Protein AF-A0A524CNV5-F1 (afdb_monomer)

Solvent-accessible surface area (backbone atoms only — not comparable to full-atom values): 7442 Å² total; per-residue (Å²): 128,55,56,70,74,56,48,59,57,43,43,76,73,73,51,81,83,85,88,80,87,82,77,71,66,72,65,36,53,53,50,52,51,29,56,76,69,72,44,96,50,81,86,88,85,63,83,77,63,104,53,73,52,35,64,39,57,38,54,54,48,53,52,46,20,68,78,69,71,50,89,78,82,46,66,65,53,42,54,55,31,50,53,54,35,51,54,52,52,53,51,52,51,52,52,54,51,54,52,56,64,70,64,58,80,77,76,80,88,74,76,77,71,77,83,77,124

pLDDT: mean 85.98, std 14.86, range [44.12, 98.12]

Structure (mmCIF, N/CA/C/O backbone):
data_AF-A0A524CNV5-F1
#
_entry.id   AF-A0A524CNV5-F1
#
loop_
_atom_site.group_PDB
_atom_site.id
_atom_site.type_symbol
_atom_site.label_atom_id
_atom_site.label_alt_id
_atom_site.label_comp_id
_atom_site.label_asym_id
_atom_site.label_entity_id
_atom_site.label_seq_id
_atom_site.pdbx_PDB_ins_code
_atom_site.Cartn_x
_atom_site.Cartn_y
_atom_site.Cartn_z
_atom_site.occupancy
_atom_site.B_iso_or_equiv
_atom_site.auth_seq_id
_atom_site.auth_comp_id
_atom_site.auth_asym_id
_atom_site.auth_atom_id
_atom_site.pdbx_PDB_model_num
ATOM 1 N N . ALA A 1 1 ? -6.449 -9.366 13.720 1.00 55.38 1 ALA A N 1
ATOM 2 C CA . ALA A 1 1 ? -5.729 -8.302 14.448 1.00 55.38 1 ALA A CA 1
ATOM 3 C C . ALA A 1 1 ? -6.566 -7.032 14.611 1.00 55.38 1 ALA A C 1
ATOM 5 O O . ALA A 1 1 ? -6.315 -6.316 15.561 1.00 55.38 1 ALA A O 1
ATOM 6 N N . ALA A 1 2 ? -7.566 -6.762 13.762 1.00 62.78 2 ALA A N 1
ATOM 7 C CA . ALA A 1 2 ? -8.548 -5.710 14.038 1.00 62.78 2 ALA A CA 1
ATOM 8 C C . ALA A 1 2 ? -9.605 -6.179 15.059 1.00 62.78 2 ALA A C 1
ATOM 10 O O . ALA A 1 2 ? -9.966 -7.360 15.063 1.00 62.78 2 ALA A O 1
ATOM 11 N N . GLU A 1 3 ? -10.077 -5.262 15.909 1.00 70.31 3 GLU A N 1
ATOM 12 C CA . GLU A 1 3 ? -11.262 -5.454 16.761 1.00 70.31 3 GLU A CA 1
ATOM 13 C C . GLU A 1 3 ? -12.515 -5.641 15.882 1.00 70.31 3 GLU A C 1
ATOM 15 O O . GLU A 1 3 ? -12.587 -5.065 14.795 1.00 70.31 3 GLU A O 1
ATOM 20 N N . GLU A 1 4 ? -13.499 -6.436 16.325 1.00 73.31 4 GLU A N 1
ATOM 21 C CA . GLU A 1 4 ? -14.689 -6.784 15.516 1.00 73.31 4 GLU A CA 1
ATOM 22 C C . GLU A 1 4 ? -15.428 -5.551 14.978 1.00 73.31 4 GLU A C 1
ATOM 24 O O . GLU A 1 4 ? -15.785 -5.515 13.805 1.00 73.31 4 GLU A O 1
ATOM 29 N N . GLU A 1 5 ? -15.569 -4.501 15.791 1.00 76.75 5 GLU A N 1
ATOM 30 C CA . GLU A 1 5 ? -16.221 -3.248 15.387 1.00 76.75 5 GLU A CA 1
ATOM 31 C C . GLU A 1 5 ? -15.472 -2.526 14.252 1.00 76.75 5 GLU A C 1
ATOM 33 O O . GLU A 1 5 ? -16.085 -1.929 13.366 1.00 76.75 5 GLU A O 1
ATOM 38 N N . MET A 1 6 ? -14.138 -2.605 14.245 1.00 81.56 6 MET A N 1
ATOM 39 C CA . MET A 1 6 ? -13.319 -2.028 13.180 1.00 81.56 6 MET A CA 1
ATOM 40 C C . MET A 1 6 ? -13.429 -2.848 11.894 1.00 81.56 6 MET A C 1
ATOM 42 O O . MET A 1 6 ? -13.417 -2.276 10.810 1.00 81.56 6 MET A O 1
ATOM 46 N N . MET A 1 7 ? -13.566 -4.173 11.999 1.00 82.75 7 MET A N 1
ATOM 47 C CA . MET A 1 7 ? -13.723 -5.032 10.825 1.00 82.75 7 MET A CA 1
ATOM 48 C C . MET A 1 7 ? -15.030 -4.733 10.090 1.00 82.75 7 MET A C 1
ATOM 50 O O . MET A 1 7 ? -14.996 -4.509 8.886 1.00 82.75 7 MET A O 1
ATOM 54 N N . THR A 1 8 ? -16.146 -4.609 10.812 1.00 85.00 8 THR A N 1
ATOM 55 C CA . THR A 1 8 ? -17.439 -4.242 10.213 1.00 85.00 8 THR A CA 1
ATOM 56 C C . THR A 1 8 ? -17.355 -2.922 9.449 1.00 85.00 8 THR A C 1
ATOM 58 O O . THR A 1 8 ? -17.853 -2.820 8.336 1.00 85.00 8 THR A O 1
ATOM 61 N N . ARG A 1 9 ? -16.665 -1.918 10.008 1.00 85.88 9 ARG A N 1
ATOM 62 C CA . ARG A 1 9 ? -16.447 -0.637 9.320 1.00 85.88 9 ARG A CA 1
ATOM 63 C C . ARG A 1 9 ? -15.590 -0.770 8.068 1.00 85.88 9 ARG A C 1
ATOM 65 O O . ARG A 1 9 ? -15.847 -0.085 7.094 1.00 85.88 9 ARG A O 1
ATOM 72 N N . LEU A 1 10 ? -14.553 -1.603 8.094 1.00 89.25 10 LEU A N 1
ATOM 73 C CA . LEU A 1 10 ? -13.677 -1.800 6.936 1.00 89.25 10 LEU A CA 1
ATOM 74 C C . LEU A 1 10 ? -14.404 -2.530 5.792 1.00 89.25 10 LEU A C 1
ATOM 76 O O . LEU A 1 10 ? -14.175 -2.202 4.632 1.00 89.25 10 LEU A O 1
ATOM 80 N N . GLU A 1 11 ? -15.318 -3.453 6.104 1.00 90.06 11 GLU A N 1
ATOM 81 C CA . GLU A 1 11 ? -16.165 -4.135 5.111 1.00 90.06 11 GLU A CA 1
ATOM 82 C C . GLU A 1 11 ? -17.089 -3.163 4.353 1.00 90.06 11 GLU A C 1
ATOM 84 O O . GLU A 1 11 ? -17.363 -3.379 3.172 1.00 90.06 11 GLU A O 1
ATOM 89 N N . GLU A 1 12 ? -17.514 -2.055 4.977 1.00 90.81 12 GLU A N 1
ATOM 90 C CA . GLU A 1 12 ? -18.299 -0.996 4.313 1.00 90.81 12 GLU A CA 1
ATOM 91 C C . GLU A 1 12 ? -17.525 -0.312 3.170 1.00 90.81 12 GLU A C 1
ATOM 93 O O . GLU A 1 12 ? -18.143 0.159 2.217 1.00 90.81 12 GLU A O 1
ATOM 98 N N . TYR A 1 13 ? -16.187 -0.318 3.225 1.00 90.12 13 TYR A N 1
ATOM 99 C CA . TYR A 1 13 ? -15.294 0.185 2.170 1.00 90.12 13 TYR A CA 1
ATOM 100 C C . TYR A 1 13 ? -14.885 -0.909 1.167 1.00 90.12 13 TYR A C 1
ATOM 102 O O . TYR A 1 13 ? -13.920 -0.755 0.422 1.00 90.12 13 TYR A O 1
ATOM 110 N N . GLY A 1 14 ? -15.576 -2.055 1.162 1.00 88.75 14 GLY A N 1
ATOM 111 C CA . GLY A 1 14 ? -15.306 -3.156 0.235 1.00 88.75 14 GLY A CA 1
ATOM 112 C C . GLY A 1 14 ? -14.019 -3.933 0.528 1.00 88.75 14 GLY A C 1
ATOM 113 O O . GLY A 1 14 ? -13.537 -4.659 -0.341 1.00 88.75 14 GLY A O 1
ATOM 114 N N . LEU A 1 15 ? -13.448 -3.796 1.730 1.00 92.12 15 LEU A N 1
ATOM 115 C CA . LEU A 1 15 ? -12.264 -4.552 2.133 1.00 92.12 15 LEU A CA 1
ATOM 116 C C . LEU A 1 15 ? -12.629 -5.970 2.568 1.00 92.12 15 LEU A C 1
ATOM 118 O O . LEU A 1 15 ? -13.486 -6.180 3.426 1.00 92.12 15 LEU A O 1
ATOM 122 N N . GLU A 1 16 ? -11.895 -6.943 2.038 1.00 90.19 16 GLU A N 1
ATOM 123 C CA . GLU A 1 16 ? -12.019 -8.341 2.438 1.00 90.19 16 GLU A CA 1
ATOM 124 C C . GLU A 1 16 ? -11.082 -8.675 3.602 1.00 90.19 16 GLU A C 1
ATOM 126 O O . GLU A 1 16 ? -9.917 -8.262 3.662 1.00 90.19 16 GLU A O 1
ATOM 131 N N . LYS A 1 17 ? -11.582 -9.480 4.538 1.00 89.38 17 LYS A N 1
ATOM 132 C CA . LYS A 1 17 ? -10.786 -9.968 5.659 1.00 89.38 17 LYS A CA 1
ATOM 133 C C . LYS A 1 17 ? -9.821 -11.059 5.201 1.00 89.38 17 LYS A C 1
ATOM 135 O O . LYS A 1 17 ? -10.209 -12.054 4.597 1.00 89.38 17 LYS A O 1
ATOM 140 N N . VAL A 1 18 ? -8.561 -10.935 5.613 1.00 88.69 18 VAL A N 1
ATOM 141 C CA . VAL A 1 18 ? -7.598 -12.037 5.512 1.00 88.69 18 VAL A CA 1
ATOM 142 C C . VAL A 1 18 ? -7.878 -13.052 6.62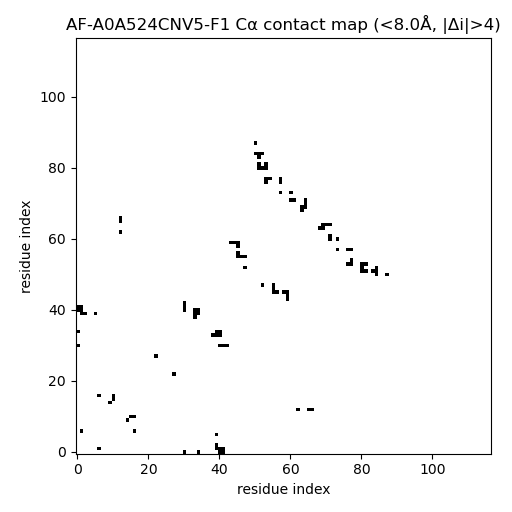5 1.00 88.69 18 VAL A C 1
ATOM 144 O O . VAL A 1 18 ? -7.621 -12.785 7.801 1.00 88.69 18 VAL A O 1
ATOM 147 N N . ASP A 1 19 ? -8.396 -14.227 6.259 1.00 83.75 19 ASP A N 1
ATOM 148 C CA . ASP A 1 19 ? -8.806 -15.260 7.222 1.00 83.75 19 ASP A CA 1
ATOM 149 C C . ASP A 1 19 ? -7.635 -15.962 7.916 1.00 83.75 19 ASP A C 1
ATOM 151 O O . ASP A 1 19 ? -7.719 -16.318 9.095 1.00 83.75 19 ASP A O 1
ATOM 155 N N . LYS A 1 20 ? -6.548 -16.218 7.181 1.00 87.81 20 LYS A N 1
ATOM 156 C CA . LYS A 1 20 ? -5.395 -16.986 7.664 1.00 87.81 20 LYS A CA 1
ATOM 157 C C . 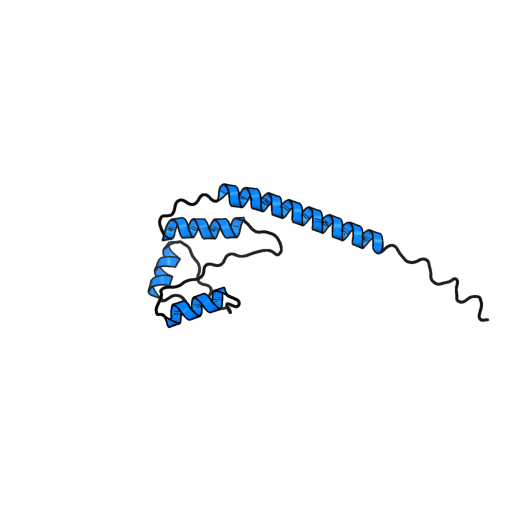LYS A 1 20 ? -4.100 -16.436 7.086 1.00 87.81 20 LYS A C 1
ATOM 159 O O . LYS A 1 20 ? -3.999 -16.202 5.888 1.00 87.81 20 LYS A O 1
ATOM 164 N N . GLY A 1 21 ? -3.092 -16.300 7.940 1.00 89.12 21 GLY A N 1
ATOM 165 C CA . GLY A 1 21 ? -1.762 -15.852 7.550 1.00 89.12 21 GLY A CA 1
ATOM 166 C C . GLY A 1 21 ? -0.899 -15.517 8.761 1.00 89.12 21 GLY A C 1
ATOM 167 O O . GLY A 1 21 ? -1.387 -15.474 9.891 1.00 89.12 21 GLY A O 1
ATOM 168 N N . ILE A 1 22 ? 0.388 -15.284 8.512 1.00 90.62 22 ILE A N 1
ATOM 169 C CA . ILE A 1 22 ? 1.338 -14.776 9.504 1.00 90.62 22 ILE A CA 1
ATOM 170 C C . ILE A 1 22 ? 1.908 -13.475 8.947 1.00 90.62 22 ILE A C 1
ATOM 172 O O . ILE A 1 22 ? 2.413 -13.457 7.827 1.00 90.62 22 ILE A O 1
ATOM 176 N N . ILE A 1 23 ? 1.830 -12.402 9.732 1.00 91.12 23 ILE A N 1
ATOM 177 C CA . ILE A 1 23 ? 2.487 -11.131 9.419 1.00 91.12 23 ILE A CA 1
ATOM 178 C C . ILE A 1 23 ? 3.879 -11.184 10.048 1.00 91.12 23 ILE A C 1
ATOM 180 O O . ILE A 1 23 ? 4.017 -11.499 11.231 1.00 91.12 23 ILE A O 1
ATOM 184 N N . VAL A 1 24 ? 4.905 -10.896 9.255 1.00 93.19 24 VAL A N 1
ATOM 185 C CA . VAL A 1 24 ? 6.309 -10.857 9.682 1.00 93.19 24 VAL A CA 1
ATOM 186 C C . VAL A 1 24 ? 6.924 -9.520 9.282 1.00 93.19 24 VAL A C 1
ATOM 188 O O . VAL A 1 24 ? 6.379 -8.836 8.424 1.00 93.19 24 VAL A O 1
ATOM 191 N N . GLY A 1 25 ? 8.064 -9.167 9.877 1.00 94.06 25 GLY A N 1
ATOM 192 C CA . GLY A 1 25 ? 8.756 -7.913 9.574 1.00 94.06 25 GLY A CA 1
ATOM 193 C C . GLY A 1 25 ? 8.391 -6.764 10.523 1.00 94.06 25 GLY A C 1
ATOM 194 O O . GLY A 1 25 ? 7.750 -6.989 11.556 1.00 94.06 25 GLY A O 1
ATOM 195 N N . PRO A 1 26 ? 8.849 -5.536 10.228 1.00 94.19 26 PRO A N 1
ATOM 196 C CA . PRO A 1 26 ? 8.622 -4.375 11.088 1.00 94.19 26 PRO A CA 1
ATOM 197 C C . PRO A 1 26 ? 7.133 -4.042 11.272 1.00 94.19 26 PRO A C 1
ATOM 199 O O . PRO A 1 26 ? 6.739 -3.584 12.343 1.00 94.19 26 PRO A O 1
ATOM 202 N N . GLU A 1 27 ? 6.289 -4.336 10.286 1.00 91.94 27 GLU A N 1
ATOM 203 C CA . GLU A 1 27 ? 4.839 -4.128 10.323 1.00 91.94 27 GLU A CA 1
ATOM 204 C C . GLU A 1 27 ? 4.185 -4.989 11.411 1.00 91.94 27 GLU A C 1
ATOM 206 O O . GLU A 1 27 ? 3.292 -4.524 12.120 1.00 91.94 27 GLU A O 1
ATOM 211 N N . ALA A 1 28 ? 4.672 -6.222 11.599 1.00 93.69 28 ALA A N 1
ATOM 212 C CA . ALA A 1 28 ? 4.209 -7.108 12.665 1.00 93.69 28 ALA A CA 1
ATOM 213 C C . ALA A 1 28 ? 4.537 -6.534 14.049 1.00 93.69 28 ALA A C 1
ATOM 215 O O . ALA A 1 28 ? 3.701 -6.568 14.951 1.00 93.69 28 ALA A O 1
ATO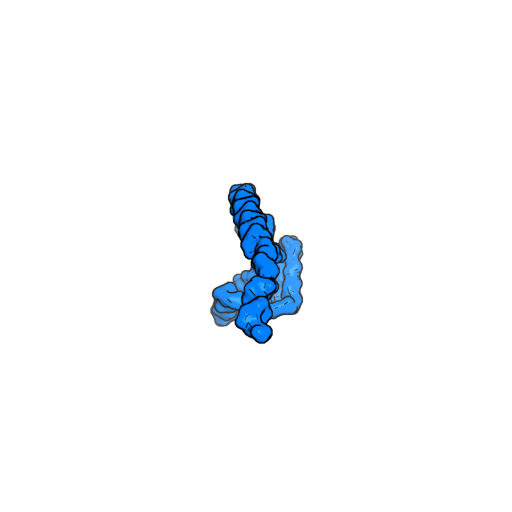M 216 N N . THR A 1 29 ? 5.739 -5.973 14.211 1.00 94.81 29 THR A N 1
ATOM 217 C CA . THR A 1 29 ? 6.158 -5.315 15.455 1.00 94.81 29 THR A CA 1
ATOM 218 C C . THR A 1 29 ? 5.282 -4.105 15.758 1.00 94.81 29 THR A C 1
ATOM 220 O O . THR A 1 29 ? 4.796 -3.980 16.878 1.00 94.81 29 THR A O 1
ATOM 223 N N . ILE A 1 30 ? 5.026 -3.248 14.764 1.00 94.62 30 ILE A N 1
ATOM 224 C CA . ILE A 1 30 ? 4.158 -2.070 14.919 1.00 94.62 30 ILE A CA 1
ATOM 225 C C . ILE A 1 30 ? 2.747 -2.494 15.333 1.00 94.62 30 ILE A C 1
ATOM 227 O O . ILE A 1 30 ? 2.179 -1.930 16.267 1.00 94.62 30 ILE A O 1
ATOM 231 N N . LEU A 1 31 ? 2.190 -3.511 14.675 1.00 92.50 31 LEU A N 1
ATOM 232 C CA . LEU A 1 31 ? 0.854 -4.010 14.979 1.00 92.50 31 LEU A CA 1
ATOM 233 C C . LEU A 1 31 ? 0.774 -4.620 16.387 1.00 92.50 31 LEU A C 1
ATOM 235 O O . LEU A 1 31 ? -0.177 -4.347 17.116 1.00 92.50 31 LEU A O 1
ATOM 239 N N . ASN A 1 32 ? 1.782 -5.396 16.798 1.00 92.38 32 ASN A N 1
ATOM 240 C CA . ASN A 1 32 ? 1.861 -5.966 18.146 1.00 92.38 32 ASN A CA 1
ATOM 241 C C . ASN A 1 32 ? 1.979 -4.884 19.228 1.00 92.38 32 ASN A C 1
ATOM 243 O O . ASN A 1 32 ? 1.329 -4.983 20.272 1.00 92.38 32 ASN A O 1
ATOM 247 N N . GLU A 1 33 ? 2.771 -3.842 18.981 1.00 94.69 33 GLU A N 1
ATOM 248 C CA . GLU A 1 33 ? 2.913 -2.719 19.908 1.00 94.69 33 GLU A CA 1
ATOM 249 C C . GLU A 1 33 ? 1.604 -1.928 20.015 1.00 94.69 33 GLU A C 1
ATOM 251 O O . GLU A 1 33 ? 1.157 -1.607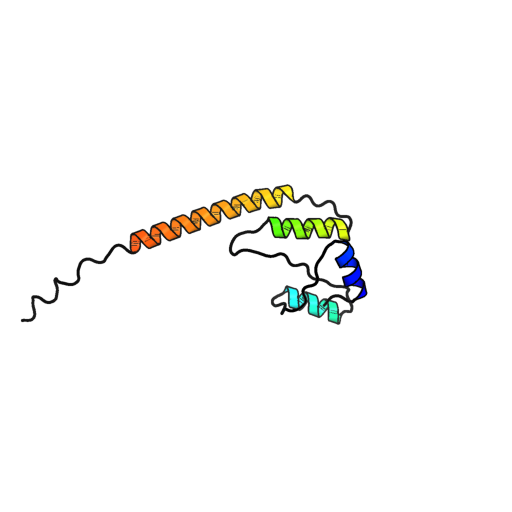 21.116 1.00 94.69 33 GLU A O 1
ATOM 256 N N . ALA A 1 34 ? 0.928 -1.675 18.892 1.00 93.06 34 ALA A N 1
ATOM 257 C CA . ALA A 1 34 ? -0.368 -1.006 18.878 1.00 93.06 34 ALA A CA 1
ATOM 258 C C . ALA A 1 34 ? -1.422 -1.786 19.681 1.00 93.06 34 ALA A C 1
ATOM 260 O O . ALA A 1 34 ? -2.106 -1.201 20.521 1.00 93.06 34 ALA A O 1
ATOM 261 N N . LEU A 1 35 ? -1.492 -3.109 19.498 1.00 88.31 35 LEU A N 1
ATOM 262 C CA . LEU A 1 35 ? -2.371 -3.987 20.275 1.00 88.31 35 LEU A CA 1
ATOM 263 C C . LEU A 1 35 ? -2.050 -3.938 21.774 1.00 88.31 35 LEU A C 1
ATOM 265 O O . LEU A 1 35 ? -2.954 -3.790 22.596 1.00 88.31 35 LEU A O 1
ATOM 269 N N . THR A 1 36 ? -0.766 -4.002 22.131 1.00 92.69 36 THR A N 1
ATOM 270 C CA . THR A 1 36 ? -0.306 -3.938 23.529 1.00 92.69 36 THR A CA 1
ATOM 271 C C . THR A 1 36 ? -0.696 -2.614 24.193 1.00 92.69 36 THR A C 1
ATOM 273 O O . THR A 1 36 ? -1.113 -2.596 25.352 1.00 92.69 36 THR A O 1
ATOM 276 N N . ASN A 1 37 ? -0.650 -1.511 23.442 1.00 94.12 37 ASN A N 1
ATOM 277 C CA . ASN A 1 37 ? -1.007 -0.172 23.914 1.00 94.12 37 ASN A CA 1
ATOM 278 C C . ASN A 1 37 ? -2.490 0.190 23.724 1.00 94.12 37 ASN A C 1
ATOM 280 O O . ASN A 1 37 ? -2.861 1.347 23.920 1.00 94.12 37 ASN A O 1
ATOM 284 N N . LYS A 1 38 ? -3.354 -0.777 23.378 1.00 88.81 38 LYS A N 1
ATOM 285 C CA . LYS A 1 38 ? -4.800 -0.568 23.160 1.00 88.81 38 LYS A CA 1
ATOM 286 C C . LYS A 1 38 ? -5.103 0.496 22.095 1.00 88.81 38 LYS A C 1
ATOM 288 O O . LYS A 1 38 ? -6.070 1.250 22.204 1.00 88.81 38 LYS A O 1
ATOM 293 N N . LEU A 1 39 ? -4.258 0.573 21.071 1.00 90.06 39 LEU A N 1
ATOM 294 C CA . LEU A 1 39 ? -4.491 1.390 19.890 1.00 90.06 39 LEU A CA 1
ATOM 295 C C . LEU A 1 39 ? -5.294 0.585 18.867 1.00 90.06 39 LEU A C 1
ATOM 297 O O . LEU A 1 39 ? -5.022 -0.590 18.619 1.00 90.06 39 LEU A O 1
ATOM 301 N N . ARG A 1 40 ? -6.259 1.247 18.227 1.00 86.69 40 ARG A 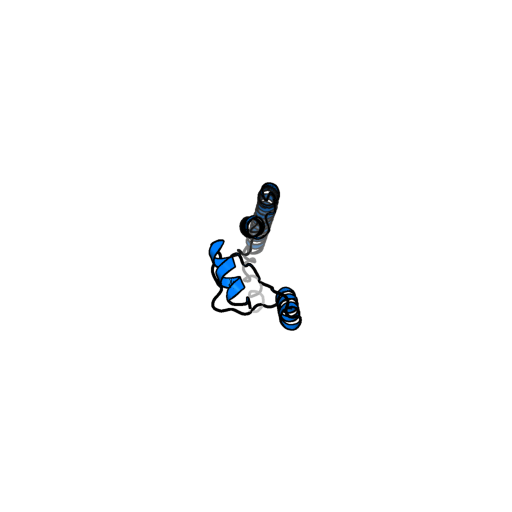N 1
ATOM 302 C CA . ARG A 1 40 ? -7.017 0.664 17.116 1.00 86.69 40 ARG A CA 1
ATOM 303 C C . ARG A 1 40 ? -6.143 0.655 15.868 1.00 86.69 40 ARG A C 1
ATOM 305 O O . ARG A 1 40 ? -6.018 1.675 15.196 1.00 86.69 40 ARG A O 1
ATOM 312 N N . ALA A 1 41 ? -5.531 -0.489 15.587 1.00 89.00 41 ALA A N 1
ATOM 313 C CA . ALA A 1 41 ? -4.684 -0.696 14.422 1.00 89.00 41 ALA A CA 1
ATOM 314 C C . ALA A 1 41 ? -5.271 -1.752 13.479 1.00 89.00 41 ALA A C 1
ATOM 316 O O . ALA A 1 41 ? -5.907 -2.719 13.898 1.00 89.00 41 ALA A O 1
ATOM 317 N N . PHE A 1 42 ? -5.022 -1.563 12.189 1.00 90.19 42 PHE A N 1
ATOM 318 C CA . PHE A 1 42 ? -5.334 -2.506 11.123 1.00 90.19 42 PHE A CA 1
ATOM 319 C C . PHE A 1 42 ? -4.198 -2.485 10.098 1.00 90.19 42 PHE A C 1
ATOM 321 O O . PHE A 1 42 ? -3.346 -1.598 10.113 1.00 90.19 42 PHE A O 1
ATOM 328 N N . SER A 1 43 ? -4.169 -3.490 9.230 1.00 91.88 43 SER A N 1
ATOM 329 C CA . SER A 1 43 ? -3.192 -3.601 8.151 1.00 91.88 43 SER A CA 1
ATOM 330 C C . SER A 1 43 ? -3.941 -3.872 6.855 1.00 91.88 43 SER A C 1
ATOM 332 O O . SER A 1 43 ? -4.864 -4.688 6.842 1.00 91.88 43 SER A O 1
ATOM 334 N N . LEU A 1 44 ? -3.571 -3.147 5.801 1.00 93.19 44 LEU A N 1
ATOM 335 C CA . LEU A 1 44 ? -4.125 -3.294 4.461 1.00 93.19 44 LEU A CA 1
ATOM 336 C C . LEU A 1 44 ? -3.124 -4.054 3.599 1.00 93.19 44 LEU A C 1
ATOM 338 O O . LEU A 1 44 ? -1.921 -3.792 3.652 1.00 93.19 44 LEU A O 1
ATOM 342 N N . PHE A 1 45 ? -3.634 -4.980 2.798 1.00 92.62 45 PHE A N 1
ATOM 343 C CA . PHE A 1 45 ? -2.831 -5.814 1.919 1.00 92.62 45 PHE A CA 1
ATOM 344 C C . PHE A 1 45 ? -3.342 -5.693 0.493 1.00 92.62 45 PHE A C 1
ATOM 346 O O . PHE A 1 45 ? -4.543 -5.608 0.256 1.00 92.62 45 PHE A O 1
ATOM 353 N N . THR A 1 46 ? -2.414 -5.748 -0.454 1.00 93.69 46 THR A N 1
ATOM 354 C CA . THR A 1 46 ? -2.700 -5.880 -1.880 1.00 93.69 46 THR A CA 1
ATOM 355 C C . THR A 1 46 ? -1.862 -7.029 -2.431 1.00 93.69 46 THR A C 1
ATOM 357 O O . THR A 1 46 ? -0.716 -7.201 -2.001 1.00 93.69 46 THR A O 1
ATOM 360 N N . PRO A 1 47 ? -2.375 -7.817 -3.388 1.00 91.00 47 PRO A N 1
ATOM 361 C CA . PRO A 1 47 ? -1.548 -8.743 -4.144 1.00 91.00 47 PRO A CA 1
ATOM 362 C C . PRO A 1 47 ? -0.399 -8.000 -4.831 1.00 91.00 47 PRO A C 1
ATOM 364 O O . PRO A 1 47 ? -0.580 -6.895 -5.348 1.00 91.00 47 PRO A O 1
ATOM 367 N N . VAL A 1 48 ? 0.777 -8.623 -4.851 1.00 91.00 48 VAL A N 1
ATOM 368 C CA . VAL A 1 48 ? 1.970 -8.100 -5.524 1.00 91.00 48 VAL A CA 1
ATOM 369 C C . VAL A 1 48 ? 2.588 -9.175 -6.404 1.00 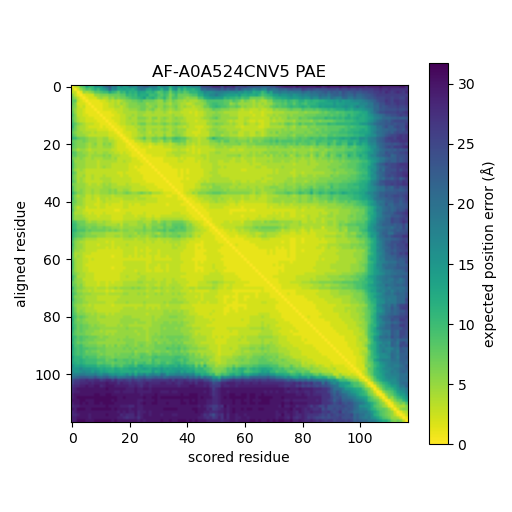91.00 48 VAL A C 1
ATOM 371 O O . VAL A 1 48 ? 2.482 -10.369 -6.123 1.00 91.00 48 VAL A O 1
ATOM 374 N N . LEU A 1 49 ? 3.238 -8.739 -7.477 1.00 88.31 49 LEU A N 1
ATOM 375 C CA . LEU A 1 49 ? 4.072 -9.586 -8.323 1.00 88.31 49 LEU A CA 1
ATOM 376 C C . LEU A 1 49 ? 5.551 -9.398 -7.951 1.00 88.31 49 LEU A C 1
ATOM 378 O O . LEU A 1 49 ? 5.908 -8.463 -7.238 1.00 88.31 49 LEU A O 1
ATOM 382 N N . GLU A 1 50 ? 6.440 -10.222 -8.508 1.00 87.94 50 GLU A N 1
ATOM 383 C CA . GLU A 1 50 ? 7.905 -10.054 -8.388 1.00 87.94 50 GLU A CA 1
ATOM 384 C C . GLU A 1 50 ? 8.458 -8.850 -9.186 1.00 87.94 50 GLU A C 1
ATOM 386 O O . GLU A 1 50 ? 9.660 -8.707 -9.400 1.00 87.94 50 GLU A O 1
ATOM 391 N N . ILE A 1 51 ? 7.571 -7.972 -9.647 1.00 88.62 51 ILE A N 1
ATOM 392 C CA . ILE A 1 51 ? 7.871 -6.737 -10.364 1.00 88.62 51 ILE A CA 1
ATOM 393 C C . ILE A 1 51 ? 7.122 -5.582 -9.692 1.00 88.62 51 ILE A C 1
ATOM 395 O O . ILE A 1 51 ? 6.089 -5.814 -9.053 1.00 88.62 51 ILE A O 1
ATOM 399 N N . PRO A 1 52 ? 7.586 -4.331 -9.856 1.00 90.12 52 PRO A N 1
ATOM 400 C CA . PRO A 1 52 ? 6.889 -3.174 -9.312 1.00 90.12 52 PRO A CA 1
ATOM 401 C C . PRO A 1 52 ? 5.407 -3.187 -9.700 1.00 90.12 52 PRO A C 1
ATOM 403 O O . PRO A 1 52 ? 5.063 -3.308 -10.879 1.00 90.12 52 PRO A O 1
ATOM 406 N N . THR A 1 53 ? 4.547 -3.092 -8.686 1.00 92.81 53 THR A N 1
ATOM 407 C CA . THR A 1 53 ? 3.082 -3.140 -8.809 1.00 92.81 53 THR A CA 1
ATOM 408 C C . THR A 1 53 ? 2.496 -1.848 -8.216 1.00 92.81 53 THR A C 1
ATOM 410 O O . THR A 1 53 ? 1.941 -1.874 -7.116 1.00 92.81 53 THR A O 1
ATOM 413 N N . PRO A 1 54 ? 2.688 -0.684 -8.874 1.00 94.94 54 PRO A N 1
ATOM 414 C CA . PRO A 1 54 ? 2.218 0.606 -8.357 1.00 94.94 54 PRO A CA 1
ATOM 415 C C . PRO A 1 54 ? 0.696 0.667 -8.197 1.00 94.94 54 PRO A C 1
ATOM 417 O O . PRO A 1 54 ? 0.200 1.384 -7.332 1.00 94.94 54 PRO A O 1
ATOM 420 N N . GLU A 1 55 ? -0.042 -0.118 -8.982 1.00 95.25 55 GLU A N 1
ATOM 421 C CA . GLU A 1 55 ? -1.501 -0.194 -8.933 1.00 95.25 55 GLU A CA 1
ATOM 422 C C . GLU A 1 55 ? -2.003 -0.687 -7.568 1.00 95.25 55 GLU A C 1
ATOM 424 O O . GLU A 1 55 ? -2.992 -0.174 -7.058 1.00 95.25 55 GLU A O 1
ATOM 429 N N . GLY A 1 56 ? -1.287 -1.622 -6.932 1.00 95.31 56 GLY A N 1
ATOM 430 C CA . GLY A 1 56 ? -1.639 -2.093 -5.591 1.00 95.31 56 GLY A CA 1
ATOM 431 C C . GLY A 1 56 ? -1.454 -1.011 -4.524 1.00 95.31 56 GLY A C 1
ATOM 432 O O . GLY A 1 56 ? -2.282 -0.862 -3.629 1.00 95.31 56 GLY A O 1
ATOM 433 N N . GLY A 1 57 ? -0.386 -0.215 -4.637 1.00 95.56 57 GLY A N 1
ATOM 434 C CA . GLY A 1 57 ? -0.167 0.932 -3.754 1.00 95.56 57 GLY A CA 1
ATOM 435 C C . GLY A 1 57 ? -1.230 2.017 -3.944 1.00 95.56 57 GLY A C 1
ATOM 436 O O . GLY A 1 57 ? -1.733 2.556 -2.961 1.00 95.56 57 GLY A O 1
ATOM 437 N N . ALA A 1 58 ? -1.612 2.292 -5.194 1.00 97.19 58 ALA A N 1
ATOM 438 C CA . ALA A 1 58 ? -2.679 3.235 -5.515 1.00 97.19 58 ALA A CA 1
ATOM 439 C C . ALA A 1 58 ? -4.029 2.798 -4.924 1.00 97.19 58 ALA A C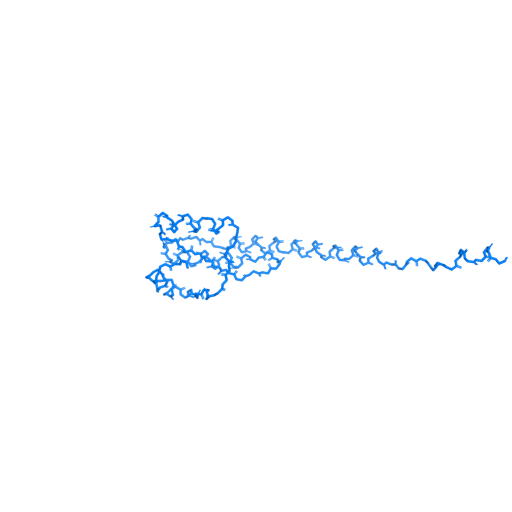 1
ATOM 441 O O . ALA A 1 58 ? -4.678 3.608 -4.270 1.00 97.19 58 ALA A O 1
ATOM 442 N N . ALA A 1 59 ? -4.393 1.517 -5.047 1.00 95.94 59 ALA A N 1
ATOM 443 C CA . ALA A 1 59 ? -5.629 0.978 -4.478 1.00 95.94 59 ALA A CA 1
ATOM 444 C C . ALA A 1 59 ? -5.693 1.127 -2.945 1.00 95.94 59 ALA A C 1
ATOM 446 O O . ALA A 1 59 ? -6.729 1.484 -2.390 1.00 95.94 59 ALA A O 1
ATOM 447 N N . ILE A 1 60 ? -4.572 0.913 -2.245 1.00 96.38 60 ILE A N 1
ATOM 448 C CA . ILE A 1 60 ? -4.504 1.147 -0.793 1.00 96.38 60 ILE A CA 1
ATOM 449 C C . ILE A 1 60 ? -4.735 2.629 -0.467 1.00 96.38 60 ILE A C 1
ATOM 451 O O . ILE A 1 60 ? -5.456 2.940 0.479 1.00 96.38 60 ILE A O 1
ATOM 455 N N . ILE A 1 61 ? -4.140 3.549 -1.232 1.00 97.31 61 ILE A N 1
ATOM 456 C CA . ILE A 1 61 ? -4.319 4.994 -1.029 1.00 97.31 61 ILE A CA 1
ATOM 457 C C . ILE A 1 61 ? -5.768 5.414 -1.296 1.00 97.31 61 ILE A C 1
ATOM 459 O O . ILE A 1 61 ? -6.304 6.214 -0.536 1.00 97.31 61 ILE A O 1
ATOM 463 N N . GLU A 1 62 ? -6.413 4.863 -2.323 1.00 95.81 62 GLU A N 1
ATOM 464 C CA . GLU A 1 62 ? -7.824 5.125 -2.633 1.00 95.81 62 GLU A CA 1
ATOM 465 C C . GLU A 1 62 ? -8.732 4.745 -1.459 1.00 95.81 62 GLU A C 1
ATOM 467 O O . GLU A 1 62 ? -9.519 5.566 -0.996 1.00 95.81 62 GLU A O 1
ATOM 472 N N . VAL A 1 63 ? -8.533 3.563 -0.875 1.00 95.62 63 VAL A N 1
ATOM 473 C CA . VAL A 1 63 ? -9.263 3.147 0.331 1.00 95.62 63 VAL A CA 1
ATOM 474 C C . VAL A 1 63 ? -8.967 4.068 1.524 1.00 95.62 63 VAL A C 1
ATOM 476 O O . VAL A 1 63 ? -9.863 4.410 2.293 1.00 95.62 63 VAL A O 1
ATOM 479 N N . LEU A 1 64 ? -7.719 4.511 1.701 1.00 95.94 64 LEU A N 1
ATOM 480 C CA . LEU A 1 64 ? -7.371 5.455 2.769 1.00 95.94 64 LEU A CA 1
ATOM 481 C C . LEU A 1 64 ? -8.011 6.835 2.563 1.00 95.94 64 LEU A C 1
ATOM 483 O O . LEU A 1 64 ? -8.398 7.465 3.551 1.00 95.94 64 LEU A O 1
ATOM 487 N N . ASN A 1 65 ? -8.145 7.291 1.314 1.00 97.12 65 ASN A N 1
ATOM 488 C CA . ASN A 1 65 ? -8.890 8.502 0.978 1.00 97.12 65 ASN A CA 1
ATOM 489 C C . ASN A 1 65 ? -10.345 8.382 1.442 1.00 97.12 65 ASN A C 1
ATOM 491 O O . ASN A 1 65 ? -10.848 9.310 2.070 1.00 97.12 65 ASN A O 1
ATOM 495 N N . GLU A 1 66 ? -10.991 7.235 1.225 1.00 94.62 66 GLU A N 1
ATOM 496 C CA . GLU A 1 66 ? -12.371 6.998 1.664 1.00 94.62 66 GLU A CA 1
ATOM 497 C C . GLU A 1 66 ? -12.504 6.921 3.193 1.00 94.62 66 GLU A C 1
ATOM 499 O O . GLU A 1 66 ? -13.351 7.601 3.771 1.00 94.62 66 GLU A O 1
ATOM 504 N N . ILE A 1 67 ? -11.639 6.153 3.867 1.00 92.94 67 ILE A N 1
ATOM 505 C CA . ILE A 1 67 ? -11.706 5.942 5.326 1.00 92.94 67 ILE A CA 1
ATOM 506 C C . ILE A 1 67 ? -11.461 7.241 6.104 1.00 92.94 67 ILE A C 1
ATOM 508 O O . ILE A 1 67 ? -12.083 7.475 7.145 1.00 92.94 67 ILE A O 1
ATOM 512 N N . TYR A 1 68 ? -10.520 8.067 5.642 1.00 94.44 68 TYR A N 1
ATOM 513 C CA . TYR A 1 68 ? -10.046 9.241 6.380 1.00 94.44 68 TYR A CA 1
ATOM 514 C C . TYR A 1 68 ? -10.438 10.581 5.748 1.00 94.44 68 TYR A C 1
ATOM 516 O O . TYR A 1 68 ? -10.101 11.624 6.309 1.00 94.44 68 TYR A O 1
ATOM 524 N N . GLY A 1 69 ? -11.152 10.574 4.619 1.00 96.25 69 GLY A N 1
ATOM 525 C CA . GLY A 1 69 ? -11.516 11.789 3.887 1.00 96.25 69 GLY A CA 1
ATOM 526 C C . GLY A 1 69 ? -10.297 12.535 3.344 1.00 96.25 69 GLY A C 1
ATOM 527 O O . GLY A 1 69 ? -10.234 13.759 3.439 1.00 96.25 69 GLY A O 1
ATOM 528 N N . LEU A 1 70 ? -9.297 11.800 2.852 1.00 97.38 70 LEU A N 1
ATOM 529 C CA . LEU A 1 70 ? -8.093 12.380 2.252 1.00 97.38 70 LEU A CA 1
ATOM 530 C C . LEU A 1 70 ? -8.309 12.617 0.748 1.00 97.38 70 LEU A C 1
ATOM 532 O O . LEU A 1 70 ? -9.152 11.985 0.118 1.00 97.38 70 LEU A O 1
ATOM 536 N N . GLU A 1 71 ? -7.509 13.509 0.166 1.00 97.25 71 GLU A N 1
ATOM 537 C CA . GLU A 1 71 ? -7.556 13.861 -1.262 1.00 97.25 71 GLU A CA 1
ATOM 538 C C . GLU A 1 71 ? -6.200 13.583 -1.934 1.00 97.25 71 GLU A C 1
ATOM 540 O O . GLU A 1 71 ? -5.611 14.442 -2.592 1.00 97.25 71 GLU A O 1
ATOM 545 N N . ILE A 1 72 ? -5.641 12.390 -1.708 1.00 98.12 72 ILE A N 1
ATOM 546 C CA . ILE A 1 72 ? -4.333 12.015 -2.256 1.00 98.12 72 ILE A CA 1
ATOM 547 C C . ILE A 1 72 ? -4.505 11.503 -3.688 1.00 98.12 72 ILE A C 1
ATOM 549 O O . ILE A 1 72 ? -5.123 10.464 -3.917 1.00 98.12 72 ILE A O 1
ATOM 553 N N . GLU A 1 73 ? -3.913 12.210 -4.650 1.00 97.62 73 GLU A N 1
ATOM 554 C CA . GLU A 1 73 ? -3.869 11.797 -6.054 1.00 97.62 73 GLU A CA 1
ATOM 555 C C . GLU A 1 73 ? -2.781 10.733 -6.296 1.00 97.62 73 GLU A C 1
ATOM 557 O O . GLU A 1 73 ? -1.629 10.889 -5.886 1.00 97.62 73 GLU A O 1
ATOM 562 N N . THR A 1 74 ? -3.126 9.660 -7.011 1.00 97.69 74 THR A N 1
ATOM 563 C CA . THR A 1 74 ? -2.235 8.514 -7.281 1.00 97.69 74 THR A CA 1
ATOM 564 C C . THR A 1 74 ? -1.723 8.452 -8.725 1.00 97.69 74 THR A C 1
ATOM 566 O O . THR A 1 74 ? -0.941 7.564 -9.065 1.00 97.69 74 THR A O 1
ATOM 569 N N . SER A 1 75 ? -2.101 9.403 -9.584 1.00 97.56 75 SER A N 1
ATOM 570 C CA . SER A 1 75 ? -1.742 9.421 -11.012 1.00 97.56 75 SER A CA 1
ATOM 571 C C . SER A 1 75 ? -0.228 9.339 -11.238 1.00 97.56 75 SER A C 1
ATOM 573 O O . SER A 1 75 ? 0.253 8.472 -11.970 1.00 97.56 75 SER A O 1
ATOM 575 N N . LYS A 1 76 ? 0.532 10.172 -10.521 1.00 97.62 76 LYS A N 1
ATOM 576 C CA . LYS A 1 76 ? 1.993 10.224 -10.586 1.00 97.62 76 LYS A CA 1
ATOM 577 C C . LYS A 1 76 ? 2.657 8.946 -10.065 1.00 97.62 76 LYS A C 1
ATOM 579 O O . LYS A 1 76 ? 3.630 8.485 -10.651 1.00 97.62 76 LYS A O 1
ATOM 584 N N . LEU A 1 77 ? 2.109 8.338 -9.008 1.00 97.44 77 LEU A N 1
ATOM 585 C CA . LEU A 1 77 ? 2.582 7.048 -8.486 1.00 97.44 77 LEU A CA 1
ATOM 586 C C . LEU A 1 77 ? 2.470 5.951 -9.554 1.00 97.44 77 LEU A C 1
ATOM 588 O O . LEU A 1 77 ? 3.392 5.155 -9.740 1.00 97.44 77 LEU A O 1
ATOM 592 N N . ILE A 1 78 ? 1.344 5.923 -10.269 1.00 97.12 78 ILE A N 1
ATOM 593 C CA . ILE A 1 78 ? 1.093 4.961 -11.344 1.00 97.12 78 ILE A CA 1
ATOM 594 C C . ILE A 1 78 ? 2.022 5.225 -12.534 1.00 97.12 78 ILE A C 1
ATOM 596 O O . ILE A 1 78 ? 2.587 4.280 -13.086 1.00 97.12 78 ILE A O 1
ATOM 600 N N . GLU A 1 79 ? 2.185 6.485 -12.939 1.00 97.38 79 GLU A N 1
ATOM 601 C CA . GLU A 1 79 ? 3.051 6.879 -14.054 1.00 97.38 79 GLU A CA 1
ATOM 602 C C . GLU A 1 79 ? 4.515 6.500 -13.797 1.00 97.38 79 GLU A C 1
ATOM 604 O O . GLU A 1 79 ? 5.087 5.702 -14.543 1.00 97.38 79 GLU A O 1
ATOM 609 N N . GLU A 1 80 ? 5.098 6.973 -12.694 1.00 96.69 80 GLU A N 1
ATOM 610 C CA . GLU A 1 80 ? 6.495 6.690 -12.350 1.00 96.69 80 GLU A CA 1
ATOM 611 C C . GLU A 1 80 ? 6.722 5.192 -12.095 1.00 96.69 80 GLU A C 1
ATOM 613 O O . GLU A 1 80 ? 7.732 4.618 -12.511 1.00 96.69 80 GLU A O 1
ATOM 618 N N . GLY A 1 81 ? 5.756 4.513 -11.471 1.00 95.62 81 GLY A N 1
ATOM 619 C CA . GLY A 1 81 ? 5.823 3.073 -11.246 1.00 95.62 81 GLY A CA 1
ATOM 620 C C . GLY A 1 81 ? 5.867 2.261 -12.546 1.00 95.62 81 GLY A C 1
ATOM 621 O O . GLY A 1 81 ? 6.612 1.279 -12.630 1.00 95.62 81 GLY A O 1
ATOM 622 N N . LYS A 1 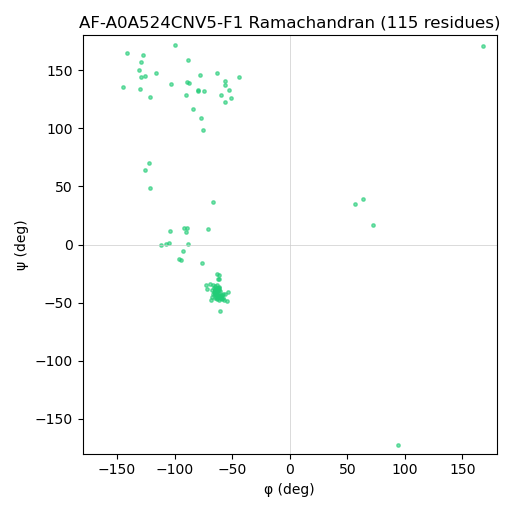82 ? 5.136 2.683 -13.588 1.00 94.44 82 LYS A N 1
ATOM 623 C CA . LYS A 1 82 ? 5.199 2.064 -14.924 1.00 94.44 82 LYS A CA 1
ATOM 624 C C . LYS A 1 82 ? 6.569 2.244 -15.567 1.00 94.44 82 LYS A C 1
ATOM 626 O O . LYS A 1 82 ? 7.078 1.296 -16.167 1.00 94.44 82 LYS A O 1
ATOM 631 N N . GLU A 1 83 ? 7.192 3.408 -15.410 1.00 95.94 83 GLU A N 1
ATOM 632 C CA . GLU A 1 83 ? 8.549 3.636 -15.912 1.00 95.94 83 GLU A CA 1
ATOM 633 C C . GLU A 1 83 ? 9.578 2.734 -15.224 1.00 95.94 83 GLU A C 1
ATOM 635 O O . GLU A 1 83 ? 10.425 2.132 -15.890 1.00 95.94 83 GLU A O 1
ATOM 640 N N . ILE A 1 84 ? 9.508 2.607 -13.895 1.00 95.06 84 ILE A N 1
ATOM 641 C CA . ILE A 1 84 ? 10.409 1.737 -13.124 1.00 95.06 84 ILE A CA 1
ATOM 642 C C . ILE A 1 84 ? 10.220 0.278 -13.550 1.00 95.06 84 ILE A C 1
ATOM 644 O O . ILE A 1 84 ? 11.199 -0.426 -13.806 1.00 95.06 84 ILE A O 1
ATOM 648 N N . LYS A 1 85 ? 8.967 -0.164 -13.695 1.00 91.88 85 LYS A N 1
ATOM 649 C CA . LYS A 1 85 ? 8.622 -1.502 -14.185 1.00 91.88 85 LYS A CA 1
ATOM 650 C C . LYS A 1 85 ? 9.211 -1.769 -15.571 1.00 91.88 85 LYS A C 1
ATOM 652 O O . LYS A 1 85 ? 9.824 -2.816 -15.769 1.00 91.88 85 LYS A O 1
ATOM 657 N N . ALA A 1 86 ? 9.086 -0.827 -16.506 1.00 93.25 86 ALA A N 1
ATOM 658 C CA . ALA A 1 86 ? 9.653 -0.956 -17.848 1.00 93.25 86 ALA A CA 1
ATOM 659 C C . ALA A 1 86 ? 11.184 -1.104 -17.815 1.00 93.25 86 ALA A C 1
ATOM 661 O O . ALA A 1 86 ? 11.726 -2.018 -18.435 1.00 93.25 86 ALA A O 1
ATOM 662 N N . LYS A 1 87 ? 11.875 -0.275 -17.019 1.00 94.75 87 LYS A N 1
ATOM 663 C CA . LYS A 1 87 ? 13.337 -0.348 -16.848 1.00 94.75 87 LYS A CA 1
ATOM 664 C C . LYS A 1 87 ? 13.779 -1.681 -16.242 1.00 94.75 87 LYS A C 1
ATOM 666 O O . LYS A 1 87 ? 14.765 -2.262 -16.687 1.00 94.75 87 LYS A O 1
ATOM 671 N N . MET A 1 88 ? 13.053 -2.193 -15.247 1.00 93.75 88 MET A N 1
ATOM 672 C CA . MET A 1 88 ? 13.358 -3.497 -14.648 1.00 93.75 88 MET A CA 1
ATOM 673 C C . MET A 1 88 ? 13.199 -4.646 -15.646 1.00 93.75 88 MET A C 1
ATOM 675 O O . MET A 1 88 ? 14.056 -5.527 -15.693 1.00 93.75 88 MET A O 1
ATOM 679 N N . LEU A 1 89 ? 12.145 -4.625 -16.466 1.00 92.38 89 LEU A N 1
ATOM 680 C CA . LEU A 1 89 ? 11.926 -5.639 -17.500 1.00 92.38 89 LEU A CA 1
ATOM 681 C C . LEU A 1 89 ? 13.020 -5.604 -18.575 1.00 92.38 89 LEU A C 1
ATOM 683 O O . LEU A 1 89 ? 13.535 -6.655 -18.950 1.00 92.38 89 LEU A O 1
ATOM 687 N N . GLU A 1 90 ? 13.437 -4.412 -19.006 1.00 95.06 90 GLU A N 1
ATOM 688 C CA . GLU A 1 90 ? 14.545 -4.241 -19.953 1.00 95.06 90 GLU A CA 1
ATOM 689 C C . GLU A 1 90 ? 15.864 -4.806 -19.396 1.00 95.06 90 GLU A C 1
ATOM 691 O O . GLU A 1 90 ? 16.603 -5.508 -20.092 1.00 95.06 90 GLU A O 1
ATOM 696 N N . LEU A 1 91 ? 16.164 -4.535 -18.122 1.00 94.00 91 LEU A N 1
ATOM 697 C CA . LEU A 1 91 ? 17.352 -5.069 -17.451 1.00 94.00 91 LEU A CA 1
ATOM 698 C C . LEU A 1 91 ? 17.302 -6.596 -17.333 1.00 94.00 91 LEU A C 1
ATOM 700 O O . LEU A 1 91 ? 18.313 -7.260 -17.580 1.00 94.00 91 LEU A O 1
ATOM 704 N N . ALA A 1 92 ? 16.140 -7.155 -16.990 1.00 92.12 92 ALA A N 1
ATOM 705 C CA . ALA A 1 92 ? 15.942 -8.597 -16.909 1.00 92.12 92 ALA A CA 1
ATOM 706 C C . ALA A 1 92 ? 16.141 -9.271 -18.277 1.00 92.12 92 ALA A C 1
ATOM 708 O O . ALA A 1 92 ? 16.838 -10.284 -18.369 1.00 92.12 92 ALA A O 1
ATOM 709 N N . GLU A 1 93 ? 15.605 -8.684 -19.350 1.00 93.88 93 GLU A N 1
ATOM 710 C CA . GLU A 1 93 ? 15.786 -9.189 -20.712 1.00 93.88 93 GLU A CA 1
ATOM 711 C C . GLU A 1 93 ? 17.264 -9.179 -21.121 1.00 93.88 93 GLU A C 1
ATOM 713 O O . GLU A 1 93 ? 17.793 -10.196 -21.582 1.00 93.88 93 GLU A O 1
ATOM 718 N N . LYS A 1 94 ? 17.966 -8.064 -20.888 1.00 94.19 94 LYS A N 1
ATOM 719 C CA . LYS A 1 94 ? 19.408 -7.951 -21.152 1.00 94.19 94 LYS A CA 1
ATOM 720 C C . LYS A 1 94 ? 20.193 -9.021 -20.396 1.00 94.19 94 LYS A C 1
ATOM 722 O O . LYS A 1 94 ? 21.002 -9.723 -21.002 1.00 94.19 94 LYS A O 1
ATOM 727 N N . ALA A 1 95 ? 19.931 -9.202 -19.101 1.00 92.44 95 ALA A N 1
ATOM 728 C CA . ALA A 1 95 ? 20.593 -10.223 -18.291 1.00 92.44 95 ALA A CA 1
ATOM 729 C C . ALA A 1 95 ? 20.381 -11.643 -18.854 1.00 92.44 95 ALA A C 1
ATOM 731 O O . ALA A 1 95 ? 21.340 -12.412 -18.964 1.00 92.44 95 ALA A O 1
ATOM 732 N N . GLN A 1 96 ? 19.162 -11.975 -19.291 1.00 91.88 96 GLN A N 1
ATOM 733 C CA . GLN A 1 96 ? 18.861 -13.262 -19.931 1.00 91.88 96 GLN A CA 1
ATOM 734 C C . GLN A 1 96 ? 19.587 -13.444 -21.272 1.00 91.88 96 GLN A C 1
ATOM 736 O O . GLN A 1 96 ? 20.061 -14.540 -21.583 1.00 91.88 96 GLN A O 1
ATOM 741 N N . GLN A 1 97 ? 19.694 -12.389 -22.084 1.00 92.56 97 GLN A N 1
ATOM 742 C CA . GLN A 1 97 ? 20.446 -12.428 -23.341 1.00 92.56 97 GLN A CA 1
ATOM 743 C C . GLN A 1 97 ? 21.941 -12.684 -23.092 1.00 92.56 97 GLN A C 1
ATOM 745 O O . GLN A 1 97 ? 22.514 -13.569 -23.730 1.00 92.56 97 GLN A O 1
ATOM 750 N N . TYR A 1 98 ? 22.555 -11.993 -22.125 1.00 90.38 98 TYR A N 1
ATOM 751 C CA . TYR A 1 98 ? 23.956 -12.214 -21.741 1.00 90.38 98 TYR A CA 1
ATOM 752 C C . TYR A 1 98 ? 24.214 -13.628 -21.211 1.00 90.38 98 TYR A C 1
ATOM 754 O O . TYR A 1 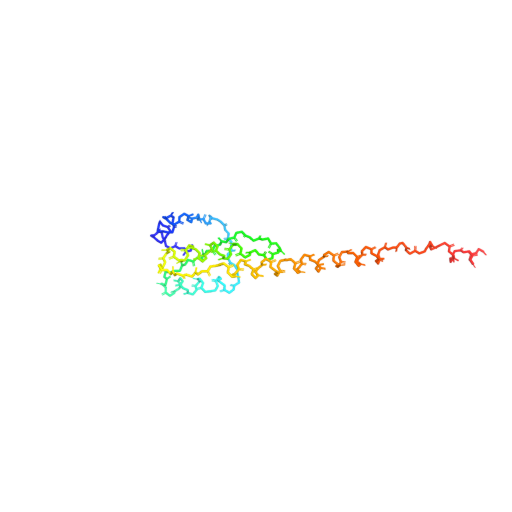98 ? 25.252 -14.217 -21.513 1.00 90.38 98 TYR A O 1
ATOM 762 N N . GLN A 1 99 ? 23.286 -14.194 -20.435 1.00 86.69 99 GLN A N 1
ATOM 763 C CA . GLN A 1 99 ? 23.400 -15.573 -19.952 1.00 86.69 99 GLN A CA 1
ATOM 764 C C . GLN A 1 99 ? 23.343 -16.585 -21.101 1.00 86.69 99 GLN A C 1
ATOM 766 O O . GLN A 1 99 ? 24.155 -17.506 -21.133 1.00 86.69 99 GLN A O 1
ATOM 771 N N . ARG A 1 100 ? 22.441 -16.401 -22.076 1.00 87.50 100 ARG A N 1
ATOM 772 C CA . ARG A 1 100 ? 22.360 -17.274 -23.262 1.00 87.50 100 ARG A CA 1
ATOM 773 C C . ARG A 1 100 ? 23.608 -17.198 -24.137 1.00 87.50 100 ARG A C 1
ATOM 775 O O . ARG A 1 100 ? 24.070 -18.228 -24.609 1.00 87.50 100 ARG A O 1
ATOM 782 N N . GLN A 1 101 ? 24.173 -16.005 -24.318 1.00 80.81 101 GLN A N 1
ATOM 783 C CA . GLN A 1 101 ? 25.421 -15.831 -25.068 1.00 80.81 101 GLN A CA 1
ATOM 784 C C . GLN A 1 101 ? 26.611 -16.510 -24.373 1.00 80.81 101 GLN A C 1
ATOM 786 O O . GLN A 1 101 ? 27.460 -17.082 -25.041 1.00 80.81 101 GLN A O 1
ATOM 791 N N . GLN A 1 102 ? 26.660 -16.519 -23.039 1.00 74.00 102 GLN A N 1
ATOM 792 C CA . GLN A 1 102 ? 27.713 -17.218 -22.289 1.00 74.00 102 GLN A CA 1
ATOM 793 C C . GLN A 1 102 ? 27.539 -18.747 -22.240 1.00 74.00 102 GLN A C 1
ATOM 795 O O . GLN A 1 102 ? 28.493 -19.452 -21.928 1.00 74.00 102 GLN A O 1
ATOM 800 N N . GLN A 1 103 ? 26.354 -19.273 -22.569 1.00 61.47 103 GLN A N 1
ATOM 801 C CA . GLN A 1 103 ? 26.065 -20.714 -22.631 1.00 61.47 103 GLN A CA 1
ATOM 802 C C . GLN A 1 103 ? 26.347 -21.344 -24.014 1.00 61.47 103 GLN A C 1
ATOM 804 O O . GLN A 1 103 ? 25.930 -22.474 -24.268 1.00 61.47 103 GLN A O 1
ATOM 809 N N . LEU A 1 104 ? 27.064 -20.653 -24.911 1.00 53.03 104 LEU A N 1
ATOM 810 C CA . LEU A 1 104 ? 27.587 -21.256 -26.146 1.00 53.03 104 LEU A CA 1
ATOM 811 C C . LEU A 1 104 ? 28.465 -22.485 -25.803 1.00 53.03 104 LEU A C 1
ATOM 813 O O . LEU A 1 104 ? 29.242 -22.423 -24.845 1.00 53.03 104 LEU A O 1
ATOM 817 N N . PRO A 1 105 ? 28.353 -23.607 -26.541 1.00 50.88 105 PRO A N 1
ATOM 818 C CA . PRO A 1 105 ? 29.043 -24.843 -26.191 1.00 50.88 105 PRO A CA 1
ATOM 819 C C . PRO A 1 105 ? 30.561 -24.645 -26.166 1.00 50.88 105 PRO A C 1
ATOM 821 O O . PRO A 1 105 ? 31.154 -24.164 -27.130 1.00 50.88 105 PRO A O 1
ATOM 824 N N . GLN A 1 106 ? 31.181 -25.053 -25.055 1.00 51.16 106 GLN A N 1
ATOM 825 C CA . GLN A 1 106 ? 32.624 -25.275 -24.967 1.00 51.16 106 GLN A CA 1
ATOM 826 C C . GLN A 1 106 ? 33.031 -26.224 -26.104 1.00 51.16 106 GLN A C 1
ATOM 828 O O . GLN A 1 106 ? 32.361 -27.239 -26.318 1.00 51.16 106 GLN A O 1
ATOM 833 N N . GLU A 1 107 ? 34.101 -25.885 -26.830 1.00 51.41 107 GLU A N 1
ATOM 834 C CA . GLU A 1 107 ? 34.681 -26.730 -27.879 1.00 51.41 107 GLU A CA 1
ATOM 835 C C . GLU A 1 107 ? 34.781 -28.198 -27.420 1.00 51.41 107 GLU A C 1
ATOM 837 O O . GLU A 1 107 ? 35.054 -28.460 -26.241 1.00 51.41 107 GLU A O 1
ATOM 842 N N . PRO A 1 108 ? 34.566 -29.175 -28.320 1.00 44.12 108 PRO A N 1
ATOM 843 C CA . PRO A 1 108 ? 34.571 -30.582 -27.949 1.00 44.12 108 PRO A CA 1
ATOM 844 C C . PRO A 1 108 ? 35.894 -30.953 -27.269 1.00 44.12 108 PRO A C 1
ATOM 846 O O . PRO A 1 108 ? 36.976 -30.802 -27.841 1.00 44.12 108 PRO A O 1
ATOM 849 N N . LYS A 1 109 ? 35.791 -31.471 -26.038 1.00 49.78 109 LYS A N 1
ATOM 850 C CA . LYS A 1 109 ? 36.884 -31.992 -25.198 1.00 49.78 109 LYS A CA 1
ATOM 851 C C . LYS A 1 109 ? 37.532 -33.274 -25.764 1.00 49.78 109 LYS A C 1
ATOM 853 O O . LYS A 1 109 ? 37.946 -34.132 -24.999 1.00 49.78 109 LYS A O 1
ATOM 858 N N . ASP A 1 110 ? 37.669 -33.404 -27.081 1.00 49.34 110 ASP A N 1
ATOM 859 C CA . ASP A 1 110 ? 38.222 -34.602 -27.737 1.00 49.34 110 ASP A CA 1
ATOM 860 C C . ASP A 1 110 ? 39.660 -34.434 -28.250 1.00 49.34 110 ASP A C 1
ATOM 862 O O . ASP A 1 110 ? 40.181 -35.293 -28.957 1.00 49.34 110 ASP A O 1
ATOM 866 N N . ARG A 1 111 ? 40.362 -33.358 -27.868 1.00 46.72 111 ARG A N 1
ATOM 867 C CA . ARG A 1 111 ? 41.777 -33.169 -28.249 1.00 46.72 111 ARG A CA 1
ATOM 868 C C . ARG A 1 111 ? 42.807 -33.648 -27.222 1.00 46.72 111 ARG A C 1
ATOM 870 O O . ARG A 1 111 ? 43.971 -33.784 -27.580 1.00 46.72 111 ARG A O 1
ATOM 877 N N . TYR A 1 112 ? 42.416 -33.947 -25.980 1.00 52.91 112 TYR A N 1
ATOM 878 C CA . TYR A 1 112 ? 43.377 -34.314 -24.923 1.00 52.91 112 TYR A CA 1
ATOM 879 C C . TYR A 1 112 ? 43.572 -35.826 -24.728 1.00 52.91 112 TYR A C 1
ATOM 881 O O . TYR A 1 112 ? 44.544 -36.235 -24.099 1.00 52.91 112 TYR A O 1
ATOM 889 N N . THR A 1 113 ? 42.715 -36.666 -25.312 1.00 56.00 113 THR A N 1
ATOM 890 C CA . THR A 1 113 ? 42.766 -38.132 -25.141 1.00 56.00 113 THR A CA 1
ATOM 891 C C . THR A 1 113 ? 43.666 -38.844 -26.163 1.00 56.00 113 THR A C 1
ATOM 893 O O . THR A 1 113 ? 43.790 -40.061 -26.115 1.00 56.00 113 THR A O 1
ATOM 896 N N . GLN A 1 114 ? 44.311 -38.120 -27.089 1.00 49.81 114 GLN A N 1
ATOM 897 C CA . GLN A 1 114 ? 45.106 -38.724 -28.175 1.00 49.81 114 GLN A CA 1
ATOM 898 C C . GLN A 1 114 ? 46.604 -38.909 -27.863 1.00 49.81 114 GLN A C 1
ATOM 900 O O . GLN A 1 114 ? 47.311 -39.510 -28.663 1.00 49.81 114 GLN A O 1
ATOM 905 N N . TYR A 1 115 ? 47.095 -38.430 -26.715 1.00 50.12 115 TYR A N 1
ATOM 906 C CA . TYR A 1 115 ? 48.527 -38.478 -26.363 1.00 50.12 115 TYR A CA 1
ATOM 907 C C . TYR A 1 115 ? 48.892 -39.543 -25.319 1.00 50.12 115 TYR A C 1
ATOM 909 O O . TYR A 1 115 ? 50.054 -39.653 -24.938 1.00 50.12 115 TYR A O 1
ATOM 917 N N . PHE A 1 116 ? 47.912 -40.325 -24.865 1.00 50.94 116 PHE A N 1
ATOM 918 C CA . PHE A 1 116 ? 48.104 -41.417 -23.912 1.00 50.94 116 PHE A CA 1
ATOM 919 C C . PHE A 1 116 ? 47.518 -42.715 -24.491 1.00 50.94 116 PHE A C 1
ATOM 921 O O . PHE A 1 116 ? 46.526 -43.236 -23.985 1.00 50.94 116 PHE A O 1
ATOM 928 N N . GLN A 1 117 ? 48.097 -43.196 -25.593 1.00 51.09 117 GLN A N 1
ATOM 929 C CA . GLN A 1 117 ? 48.033 -44.605 -25.999 1.00 51.09 117 GLN A CA 1
ATOM 930 C C . GLN A 1 117 ? 49.450 -45.159 -26.057 1.00 51.09 117 GLN A C 1
ATOM 932 O O . GLN A 1 117 ? 50.335 -44.421 -26.546 1.00 51.09 117 GLN A O 1
#

Foldseek 3Di:
DADPVVVVVLVVLVDDDDPDDDDDDPVNVVVVVCVVVVHGDDDDDDDDDPAQDLVRVVVVVVSVCVVPVDDDDSPVSVVVSVVRRVVVVVVVVVVVVVVVVVPDDDDDPPPPPPPPD

Radius of gyration: 25.35 Å; Cα contacts (8 Å, |Δi|>4): 59; chains: 1; bounding box: 67×58×52 Å

Mean predicted aligned error: 9.29 Å

Sequence (117 aa):
AAEEEMMTRLEEYGLEKVDKGIIVGPEATILNEALTNKLRAFSLFTPVLEIPTPEGGAAIIEVLNEIYGLEIETSKLIEEGKEIKAKMLELAEKAQQYQRQQQLPQEPKDRYTQYFQ

Secondary structure (DSSP, 8-state):
---HHHHHHHHTTTPPP--S----SHHHHHHHHHHHTT-----------SS--HHHHHHHHHHHHHHHT-----HHHHHHHHHHHHHHHHHHHHHHHHHHHHTSPP--S-SSTTS--